Protein AF-A0A5C6W5E7-F1 (afdb_monomer_lite)

Organism: NCBI:txid152268

Structure (mmCIF, N/CA/C/O backbone):
data_AF-A0A5C6W5E7-F1
#
_entry.id   AF-A0A5C6W5E7-F1
#
loop_
_atom_site.group_PDB
_atom_site.id
_atom_site.type_symbol
_atom_site.label_atom_id
_atom_site.label_alt_id
_atom_site.label_comp_i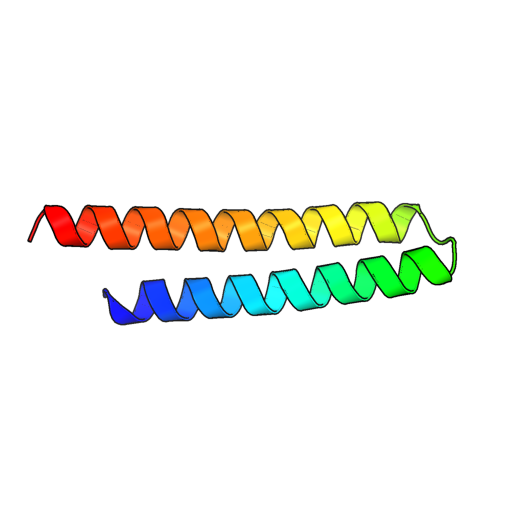d
_atom_site.label_asym_id
_atom_site.label_entity_id
_atom_site.label_seq_id
_atom_site.pdbx_PDB_ins_code
_atom_site.Cartn_x
_atom_site.Cartn_y
_atom_site.Cartn_z
_atom_site.occupancy
_atom_site.B_iso_or_equiv
_atom_site.auth_seq_id
_atom_site.auth_comp_id
_atom_site.auth_asym_id
_atom_site.auth_atom_id
_atom_site.pdbx_PDB_model_num
ATOM 1 N N . MET A 1 1 ? -1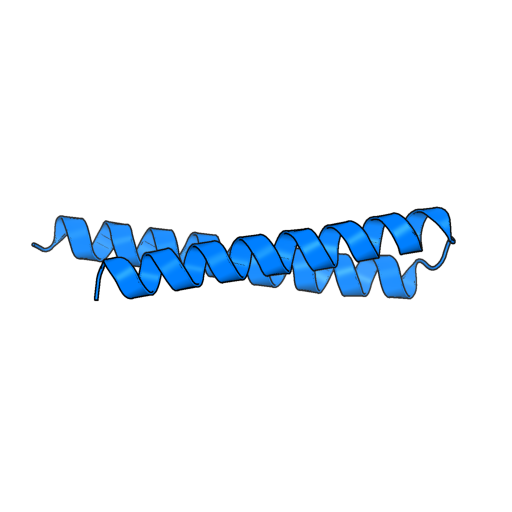2.427 -3.919 20.945 1.00 59.38 1 MET A N 1
ATOM 2 C CA . MET A 1 1 ? -12.458 -3.746 19.467 1.00 59.38 1 MET A CA 1
ATOM 3 C C . MET A 1 1 ? -11.794 -2.457 18.978 1.00 59.38 1 MET A C 1
ATOM 5 O O . MET A 1 1 ? -11.130 -2.536 17.953 1.00 59.38 1 MET A O 1
ATOM 9 N N . LYS A 1 2 ? -11.904 -1.318 19.689 1.00 60.97 2 LYS A N 1
ATOM 10 C CA . LYS A 1 2 ? -11.300 -0.022 19.295 1.00 60.97 2 LYS A CA 1
ATOM 11 C C . LYS A 1 2 ? -9.793 -0.108 18.952 1.00 60.97 2 LYS A C 1
ATOM 13 O O . LYS A 1 2 ? -9.408 0.328 17.873 1.00 60.97 2 LYS A O 1
ATOM 18 N N . ASN A 1 3 ? -8.974 -0.785 19.770 1.00 73.19 3 ASN A N 1
ATOM 19 C CA . ASN A 1 3 ? -7.542 -0.971 19.461 1.00 73.19 3 ASN A CA 1
ATOM 20 C C . ASN A 1 3 ? -7.271 -1.849 18.233 1.00 73.19 3 ASN A C 1
ATOM 22 O O . ASN A 1 3 ? -6.295 -1.613 17.534 1.00 73.19 3 ASN A O 1
ATOM 26 N N . LYS A 1 4 ? -8.118 -2.847 17.943 1.00 84.50 4 LYS A N 1
ATOM 27 C CA . LYS A 1 4 ? -7.888 -3.756 16.807 1.00 84.50 4 LYS A CA 1
ATOM 28 C C . LYS A 1 4 ? -8.033 -3.016 15.474 1.00 84.50 4 LYS A C 1
ATOM 30 O O . LYS A 1 4 ? -7.168 -3.153 14.623 1.00 84.50 4 LYS A O 1
ATOM 35 N N . LEU A 1 5 ? -9.077 -2.191 15.321 1.00 87.56 5 LEU A N 1
ATOM 36 C CA . LEU A 1 5 ? -9.285 -1.380 14.109 1.00 87.56 5 LEU A CA 1
ATOM 37 C C . LEU A 1 5 ? -8.148 -0.380 13.887 1.00 87.56 5 LEU A C 1
ATOM 39 O O . LEU A 1 5 ? -7.685 -0.211 12.765 1.00 87.56 5 LEU A O 1
ATOM 43 N N . PHE A 1 6 ? -7.669 0.243 14.966 1.00 88.44 6 PHE A N 1
ATOM 44 C CA . PHE A 1 6 ? -6.532 1.155 14.900 1.00 88.44 6 PHE A CA 1
ATOM 45 C C . PHE A 1 6 ? -5.244 0.443 14.462 1.00 88.44 6 PHE A C 1
ATOM 47 O O . PHE A 1 6 ? -4.565 0.924 13.561 1.00 88.44 6 PHE A O 1
ATOM 54 N N . ILE A 1 7 ? -4.954 -0.735 15.027 1.00 93.00 7 ILE A N 1
ATOM 55 C CA . ILE A 1 7 ? -3.802 -1.557 14.626 1.00 93.00 7 ILE A CA 1
ATOM 56 C C . ILE A 1 7 ? -3.909 -1.962 13.149 1.00 93.00 7 ILE A C 1
ATOM 58 O O . ILE A 1 7 ? -2.947 -1.789 12.409 1.00 93.00 7 ILE A O 1
ATOM 62 N N . PHE A 1 8 ? -5.072 -2.440 12.691 1.00 93.88 8 PHE A N 1
ATOM 63 C CA . PHE A 1 8 ? -5.269 -2.794 11.279 1.00 93.88 8 PHE A CA 1
ATOM 64 C C . PHE A 1 8 ? -5.109 -1.595 10.340 1.00 93.88 8 PHE A C 1
ATOM 66 O O . PHE A 1 8 ? -4.527 -1.744 9.269 1.00 93.88 8 PHE A O 1
ATOM 73 N N . SER A 1 9 ? -5.571 -0.409 10.745 1.00 94.50 9 SER A N 1
ATOM 74 C CA . SER A 1 9 ? -5.376 0.815 9.966 1.00 94.50 9 SER A CA 1
ATOM 75 C C . SER A 1 9 ? -3.891 1.173 9.838 1.00 94.50 9 SER A C 1
ATOM 77 O O . SER A 1 9 ? -3.434 1.448 8.733 1.00 94.50 9 SER A O 1
ATOM 79 N N . ILE A 1 10 ? -3.107 1.069 10.919 1.00 96.19 10 ILE A N 1
ATOM 80 C CA . ILE A 1 10 ? -1.649 1.282 10.867 1.00 96.19 10 ILE A CA 1
ATOM 81 C C . ILE A 1 10 ? -0.978 0.264 9.942 1.00 96.19 10 ILE A C 1
ATOM 83 O O . ILE A 1 10 ? -0.154 0.642 9.115 1.00 96.19 10 ILE A O 1
ATOM 87 N N . VAL A 1 11 ? -1.335 -1.018 10.049 1.00 97.19 11 VAL A N 1
ATOM 88 C CA . VAL A 1 11 ? -0.781 -2.063 9.174 1.00 97.19 11 VAL A CA 1
ATOM 89 C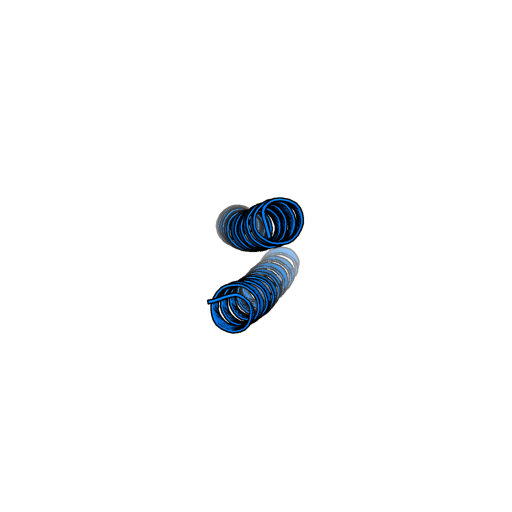 C . VAL A 1 11 ? -1.091 -1.764 7.705 1.00 97.19 11 VAL A C 1
ATOM 91 O O . VAL A 1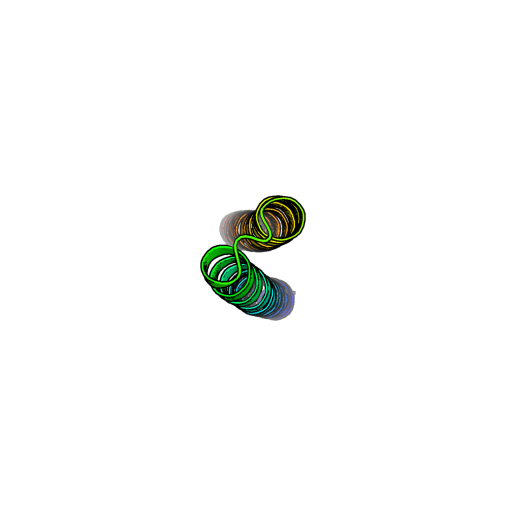 11 ? -0.198 -1.857 6.869 1.00 97.19 11 VAL A O 1
ATOM 94 N N . ALA A 1 12 ? -2.315 -1.339 7.387 1.00 97.25 12 ALA A N 1
ATOM 95 C CA . ALA A 1 12 ? -2.689 -0.953 6.029 1.00 97.25 12 ALA A CA 1
ATOM 96 C C . ALA A 1 12 ? -1.888 0.265 5.521 1.00 97.25 12 ALA A C 1
ATOM 98 O O . ALA A 1 12 ? -1.440 0.257 4.377 1.00 97.25 12 ALA A O 1
ATOM 99 N N . ILE A 1 13 ? -1.617 1.265 6.371 1.00 98.06 13 ILE A N 1
ATOM 100 C CA . ILE A 1 13 ? -0.733 2.395 6.023 1.00 98.06 13 ILE A CA 1
ATOM 101 C C . ILE A 1 13 ? 0.679 1.903 5.705 1.00 98.06 13 ILE A C 1
ATOM 103 O O . ILE A 1 13 ? 1.246 2.288 4.686 1.00 98.06 13 ILE A O 1
ATOM 107 N N . LEU A 1 14 ? 1.244 1.034 6.546 1.00 98.25 14 LEU A N 1
ATOM 108 C CA . LEU A 1 14 ? 2.586 0.493 6.323 1.00 98.25 14 LEU A CA 1
ATOM 109 C C . LEU A 1 14 ? 2.669 -0.264 4.993 1.00 98.25 14 LEU A C 1
ATOM 111 O O . LEU A 1 14 ? 3.615 -0.066 4.236 1.00 98.25 14 LEU A O 1
ATOM 115 N N . ILE A 1 15 ? 1.655 -1.071 4.669 1.00 98.00 15 ILE A N 1
ATOM 116 C CA . ILE A 1 15 ? 1.583 -1.781 3.386 1.00 98.00 15 ILE A CA 1
ATOM 117 C C . ILE A 1 15 ? 1.477 -0.788 2.218 1.00 98.00 15 ILE A C 1
ATOM 119 O O . ILE A 1 15 ? 2.178 -0.941 1.219 1.00 98.00 15 ILE A O 1
ATOM 123 N N . SER A 1 16 ? 0.658 0.260 2.347 1.00 98.44 16 SER A N 1
ATOM 124 C CA . SER A 1 16 ? 0.539 1.312 1.331 1.00 98.44 16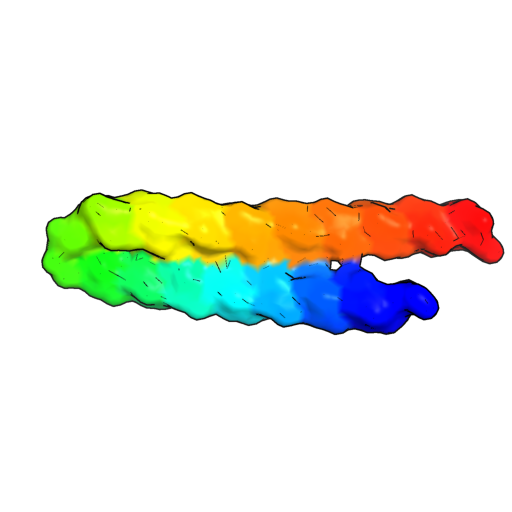 SER A CA 1
ATOM 125 C C . SER A 1 16 ? 1.880 1.997 1.042 1.00 98.44 16 SER A C 1
ATOM 127 O O . SER A 1 16 ? 2.233 2.178 -0.126 1.00 98.44 16 SER A O 1
ATOM 129 N N . ILE A 1 17 ? 2.664 2.300 2.084 1.00 98.50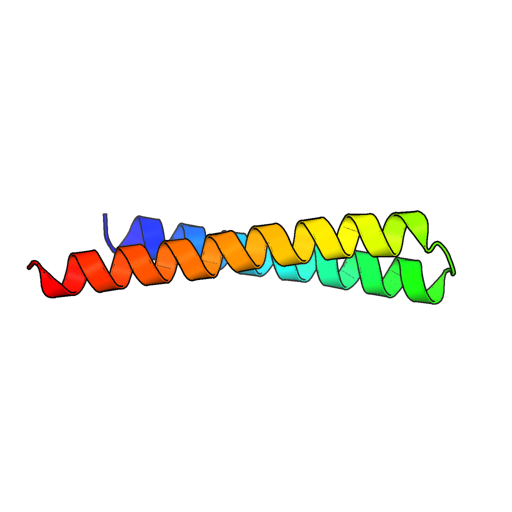 17 ILE A N 1
ATOM 130 C CA . ILE A 1 17 ? 4.006 2.886 1.956 1.00 98.50 17 ILE A CA 1
ATOM 131 C C . ILE A 1 17 ? 4.964 1.925 1.245 1.00 98.50 17 ILE A C 1
ATOM 133 O O . ILE A 1 17 ? 5.739 2.365 0.395 1.00 98.50 17 ILE A O 1
ATOM 137 N N . VAL A 1 18 ? 4.908 0.622 1.548 1.00 98.50 18 VAL A N 1
ATOM 138 C CA . VAL A 1 18 ? 5.739 -0.390 0.872 1.00 98.50 18 VAL A CA 1
ATOM 139 C C . VAL A 1 18 ? 5.454 -0.399 -0.628 1.00 98.50 18 VAL A C 1
ATOM 141 O O . VAL A 1 18 ? 6.380 -0.240 -1.420 1.00 98.50 18 VAL A O 1
ATOM 144 N N . PHE A 1 19 ? 4.186 -0.491 -1.030 1.00 98.50 19 PHE A N 1
ATOM 145 C CA . PHE A 1 19 ? 3.814 -0.469 -2.446 1.00 98.50 19 PHE A CA 1
ATOM 146 C C . PHE A 1 19 ? 4.148 0.864 -3.127 1.00 98.50 19 PHE A C 1
ATOM 148 O O . PHE A 1 19 ? 4.634 0.864 -4.254 1.00 98.50 19 PHE A O 1
ATOM 155 N N . GLY A 1 20 ? 3.972 1.998 -2.442 1.00 98.31 20 GLY A N 1
ATOM 156 C CA . GLY A 1 20 ? 4.387 3.305 -2.961 1.00 98.31 20 GLY A CA 1
ATOM 157 C C . GLY A 1 20 ? 5.903 3.397 -3.176 1.00 98.31 20 GLY A C 1
ATOM 158 O O . GLY A 1 20 ? 6.361 3.943 -4.178 1.00 98.31 20 GLY A O 1
ATOM 159 N N . SER A 1 21 ? 6.688 2.795 -2.280 1.00 98.19 21 SER A N 1
ATOM 160 C CA . SER A 1 21 ? 8.148 2.719 -2.407 1.00 98.19 21 SER A CA 1
ATOM 161 C C . SER A 1 21 ? 8.573 1.823 -3.573 1.00 98.19 21 SER A C 1
ATOM 163 O O . SER A 1 21 ? 9.489 2.180 -4.312 1.00 98.19 21 SER A O 1
ATOM 165 N N . ILE A 1 22 ? 7.893 0.688 -3.773 1.00 98.44 22 ILE A N 1
ATOM 166 C CA . ILE A 1 22 ? 8.118 -0.190 -4.931 1.00 98.44 22 ILE A CA 1
ATOM 167 C C . ILE A 1 22 ? 7.768 0.555 -6.223 1.00 98.44 22 ILE A C 1
ATOM 169 O O . ILE A 1 22 ? 8.574 0.564 -7.148 1.00 98.44 22 ILE A O 1
ATOM 173 N N . ALA A 1 23 ? 6.627 1.248 -6.273 1.00 98.56 23 ALA A N 1
ATOM 174 C CA . ALA A 1 23 ? 6.238 2.048 -7.432 1.00 98.56 23 ALA A CA 1
ATOM 175 C C . ALA A 1 23 ? 7.294 3.106 -7.785 1.00 98.56 23 ALA A C 1
ATOM 177 O O . ALA A 1 23 ? 7.612 3.281 -8.956 1.00 98.56 23 ALA A O 1
ATOM 178 N N . TYR A 1 24 ? 7.888 3.769 -6.789 1.00 98.38 24 TYR A N 1
ATOM 179 C CA . TYR A 1 24 ? 8.975 4.720 -7.027 1.00 98.38 24 TYR A CA 1
ATOM 180 C C . TYR A 1 24 ? 10.224 4.052 -7.623 1.00 98.38 24 TYR A C 1
ATOM 182 O O . TYR A 1 24 ? 10.806 4.574 -8.571 1.00 98.38 24 TYR A O 1
ATOM 190 N N . GLN A 1 25 ? 10.625 2.882 -7.115 1.00 98.44 25 GLN A N 1
ATOM 191 C CA . GLN A 1 25 ? 11.753 2.133 -7.684 1.00 98.44 25 GLN A CA 1
ATOM 192 C C . GLN A 1 25 ? 11.484 1.726 -9.140 1.00 98.44 25 GLN A C 1
ATOM 194 O O . GLN A 1 25 ? 12.366 1.863 -9.984 1.00 98.44 25 GLN A O 1
ATOM 199 N N . GLN A 1 26 ? 10.261 1.286 -9.446 1.00 98.38 26 GLN A N 1
ATOM 200 C CA . GLN A 1 26 ? 9.855 0.911 -10.804 1.00 98.38 26 GLN A CA 1
ATOM 201 C C . GLN A 1 26 ? 9.759 2.121 -11.740 1.00 98.38 26 GLN A C 1
ATOM 203 O O . GLN A 1 26 ? 10.071 2.002 -12.921 1.00 98.38 26 GLN A O 1
ATOM 208 N N . LEU A 1 27 ? 9.404 3.296 -11.210 1.00 98.12 27 LEU A N 1
ATOM 209 C CA . LEU A 1 27 ? 9.398 4.550 -11.960 1.00 98.12 27 LEU A CA 1
ATOM 210 C C . LEU A 1 27 ? 10.815 4.929 -12.396 1.00 98.12 27 LEU A C 1
ATOM 212 O O . LEU A 1 27 ? 11.025 5.283 -13.550 1.00 98.12 27 LEU A O 1
ATOM 216 N N . VAL A 1 28 ? 11.791 4.808 -11.491 1.00 98.25 28 VAL A N 1
ATOM 217 C CA . VAL A 1 28 ? 13.214 5.029 -11.806 1.00 98.25 28 VAL A CA 1
ATOM 218 C C . VAL A 1 28 ? 13.734 3.999 -12.817 1.00 98.25 28 VAL A C 1
ATOM 220 O O . VAL A 1 28 ? 14.606 4.322 -13.617 1.00 98.25 28 VAL A O 1
ATOM 223 N N . ALA A 1 29 ? 13.195 2.779 -12.804 1.00 98.06 29 ALA A N 1
ATOM 224 C CA . ALA A 1 29 ? 13.522 1.719 -13.758 1.00 98.06 29 ALA A CA 1
ATOM 225 C C . ALA A 1 29 ? 12.724 1.790 -15.080 1.00 98.06 29 ALA A C 1
ATOM 227 O O . ALA A 1 29 ? 12.830 0.869 -15.887 1.00 98.06 29 ALA A O 1
ATOM 228 N N . GLU A 1 30 ? 11.915 2.837 -15.291 1.00 97.75 30 GLU A N 1
ATOM 229 C CA . GLU A 1 30 ? 11.045 3.036 -16.467 1.00 97.75 30 GLU A CA 1
ATOM 230 C C . GLU A 1 30 ? 10.052 1.881 -16.738 1.00 97.75 30 GLU A C 1
ATOM 232 O O . GLU A 1 30 ? 9.517 1.736 -17.838 1.00 97.75 30 GLU A O 1
ATOM 237 N N . ASN A 1 31 ? 9.743 1.071 -15.721 1.00 97.94 31 ASN A N 1
ATOM 238 C CA . ASN A 1 31 ? 8.822 -0.059 -15.823 1.00 97.94 31 ASN A CA 1
ATOM 239 C C . ASN A 1 31 ? 7.390 0.359 -15.457 1.00 97.94 31 ASN A C 1
ATOM 241 O O . ASN A 1 31 ? 6.895 0.109 -14.355 1.00 97.94 31 ASN A O 1
ATOM 245 N N . MET A 1 32 ? 6.732 1.047 -16.388 1.00 97.50 32 MET A N 1
ATOM 246 C CA . MET A 1 32 ? 5.471 1.746 -16.122 1.00 97.50 32 MET A CA 1
ATOM 247 C C . MET A 1 32 ? 4.289 0.828 -15.781 1.00 97.50 32 MET A C 1
ATOM 249 O O . MET A 1 32 ? 3.445 1.222 -14.976 1.00 97.50 32 MET A O 1
ATOM 253 N N . ASP A 1 33 ? 4.233 -0.394 -16.315 1.00 98.12 33 ASP A N 1
ATOM 254 C CA . ASP A 1 33 ? 3.172 -1.356 -15.977 1.00 98.12 33 ASP A CA 1
ATOM 255 C C . ASP A 1 33 ? 3.203 -1.695 -14.481 1.00 98.12 33 ASP A C 1
ATOM 257 O O . ASP A 1 33 ? 2.184 -1.634 -13.784 1.00 98.12 33 ASP A O 1
ATOM 261 N N . GLU A 1 34 ? 4.404 -1.954 -13.960 1.00 97.75 34 GLU A N 1
ATOM 262 C CA . GLU A 1 34 ? 4.615 -2.189 -12.536 1.00 97.75 34 GLU A CA 1
ATOM 263 C C . GLU A 1 34 ? 4.374 -0.921 -11.709 1.00 97.75 34 GLU A C 1
ATOM 265 O O . GLU A 1 34 ? 3.814 -1.005 -10.615 1.00 97.75 34 GLU A O 1
ATOM 270 N N . VAL A 1 35 ? 4.720 0.271 -12.209 1.00 98.62 35 VAL A N 1
ATOM 271 C CA . VAL A 1 35 ? 4.394 1.537 -11.523 1.00 98.62 35 VAL A CA 1
ATOM 272 C C . VAL A 1 35 ? 2.892 1.645 -11.275 1.00 98.62 35 VAL A C 1
ATOM 274 O O . VAL A 1 35 ? 2.474 1.860 -10.135 1.00 98.62 35 VAL A O 1
ATOM 277 N N . TYR A 1 36 ? 2.072 1.469 -12.313 1.00 98.25 36 TYR A N 1
ATOM 278 C CA . TYR A 1 36 ? 0.620 1.596 -12.187 1.00 98.25 36 TYR A CA 1
ATOM 279 C C . TYR A 1 36 ? 0.026 0.526 -11.274 1.00 98.25 36 TYR A C 1
ATOM 281 O O . TYR A 1 36 ? -0.824 0.842 -10.436 1.00 98.25 36 TYR A O 1
ATOM 289 N N . LEU A 1 37 ? 0.505 -0.716 -11.377 1.00 98.44 37 LEU A N 1
ATOM 290 C CA . LEU A 1 37 ? 0.057 -1.808 -10.519 1.00 98.44 37 LEU A CA 1
ATOM 291 C C . LEU A 1 37 ? 0.358 -1.527 -9.038 1.00 98.44 37 LEU A C 1
ATOM 293 O O . LEU A 1 37 ? -0.521 -1.642 -8.181 1.00 98.44 37 LEU A O 1
ATOM 297 N N . ASN A 1 38 ? 1.584 -1.104 -8.730 1.00 98.50 38 ASN A N 1
ATOM 298 C CA . ASN A 1 38 ? 2.003 -0.833 -7.357 1.00 98.50 38 ASN A CA 1
ATOM 299 C C . ASN A 1 38 ? 1.342 0.442 -6.794 1.00 98.50 38 ASN A C 1
ATOM 301 O O . ASN A 1 38 ? 0.967 0.460 -5.621 1.00 98.50 38 ASN A O 1
ATOM 305 N N . ILE A 1 39 ? 1.092 1.475 -7.610 1.00 98.31 39 ILE A N 1
ATOM 306 C CA . ILE A 1 39 ? 0.286 2.644 -7.204 1.00 98.31 39 ILE A CA 1
ATOM 307 C C . ILE A 1 39 ? -1.158 2.238 -6.886 1.00 98.31 39 ILE A C 1
ATOM 309 O O . ILE A 1 39 ? -1.720 2.710 -5.892 1.00 98.31 39 ILE A O 1
ATOM 313 N N . ALA A 1 40 ? -1.760 1.351 -7.684 1.00 98.38 40 ALA A N 1
ATOM 314 C CA . ALA A 1 40 ? -3.113 0.863 -7.436 1.00 98.38 40 ALA A CA 1
ATOM 315 C C . ALA A 1 40 ? -3.199 0.122 -6.092 1.00 98.38 40 ALA A C 1
ATOM 317 O O . ALA A 1 40 ? -4.075 0.428 -5.279 1.00 98.38 40 ALA A O 1
ATOM 318 N N . TYR A 1 41 ? -2.251 -0.778 -5.803 1.00 98.12 41 TYR A N 1
ATOM 319 C CA . TYR A 1 41 ? -2.178 -1.444 -4.499 1.00 98.12 41 TYR A CA 1
ATOM 320 C C . TYR A 1 41 ? -1.913 -0.460 -3.358 1.00 98.12 41 TYR A C 1
ATOM 322 O O . TYR A 1 41 ? -2.602 -0.509 -2.338 1.00 98.12 41 TYR A O 1
ATOM 330 N N . SER A 1 42 ? -0.975 0.474 -3.528 1.00 98.38 42 SER A N 1
ATOM 331 C CA . SER A 1 42 ? -0.692 1.508 -2.528 1.00 98.38 42 SER A CA 1
ATOM 332 C C . SER A 1 42 ? -1.951 2.300 -2.164 1.00 98.38 42 SER A C 1
ATOM 334 O O . SER A 1 42 ? -2.270 2.456 -0.980 1.00 98.38 42 SER A O 1
ATOM 336 N N . THR A 1 43 ? -2.713 2.722 -3.174 1.00 98.31 43 THR A N 1
ATOM 337 C CA . THR A 1 43 ? -3.961 3.472 -2.997 1.00 98.31 43 THR A CA 1
ATOM 338 C C . THR A 1 43 ? -5.034 2.620 -2.326 1.00 98.31 43 THR A C 1
ATOM 340 O O . THR A 1 43 ? -5.671 3.084 -1.385 1.00 98.31 43 THR A O 1
ATOM 343 N N . LEU A 1 44 ? -5.192 1.356 -2.735 1.00 98.38 44 LEU A N 1
ATOM 344 C CA . LEU A 1 44 ? -6.154 0.424 -2.142 1.00 98.38 44 LEU A CA 1
ATOM 345 C C . LEU A 1 44 ? -5.949 0.284 -0.627 1.00 98.38 44 LEU A C 1
ATOM 347 O O . LEU A 1 44 ? -6.897 0.434 0.146 1.00 98.38 44 LEU A O 1
ATOM 351 N N . PHE A 1 45 ? -4.716 0.032 -0.186 1.00 98.12 45 PHE A N 1
ATOM 352 C CA . PHE A 1 45 ? -4.426 -0.126 1.241 1.00 98.12 45 PHE A CA 1
ATOM 353 C C . PHE A 1 45 ? -4.593 1.182 2.022 1.00 98.12 45 PHE A C 1
ATOM 355 O O . PHE A 1 45 ? -5.074 1.160 3.158 1.00 98.12 45 PHE A O 1
ATOM 362 N N . LEU A 1 46 ? -4.289 2.327 1.408 1.00 97.94 46 LEU A N 1
ATOM 363 C CA . LEU A 1 46 ? -4.561 3.624 2.022 1.00 97.94 46 LEU A CA 1
ATOM 364 C C . LEU A 1 46 ? -6.070 3.862 2.187 1.00 97.94 46 LEU A C 1
ATOM 366 O O . LEU A 1 46 ? -6.515 4.267 3.261 1.00 97.94 46 LEU A O 1
ATOM 370 N N . SER A 1 47 ? -6.878 3.540 1.172 1.00 98.06 47 SER A N 1
ATOM 371 C CA . SER A 1 47 ? -8.341 3.617 1.253 1.00 98.06 47 SER A CA 1
ATOM 372 C C . SER A 1 47 ? -8.904 2.712 2.352 1.00 98.06 47 SER A C 1
ATOM 374 O O . SER A 1 47 ? -9.780 3.140 3.103 1.00 98.06 47 SER A O 1
ATOM 376 N N . VAL A 1 48 ? -8.366 1.496 2.511 1.00 97.19 48 VAL A N 1
ATOM 377 C CA . VAL A 1 48 ? -8.729 0.596 3.619 1.00 97.19 48 VAL A CA 1
ATOM 378 C C . VAL A 1 48 ? -8.404 1.230 4.974 1.00 97.19 48 VAL A C 1
ATOM 380 O O . VAL A 1 48 ? -9.239 1.196 5.876 1.00 97.19 48 VAL A O 1
ATOM 383 N N . SER A 1 49 ? -7.225 1.838 5.134 1.00 96.81 49 SER A N 1
ATOM 384 C CA . SER A 1 49 ? -6.850 2.532 6.374 1.00 96.81 49 SER A CA 1
ATOM 385 C C . SER A 1 49 ? -7.818 3.669 6.723 1.00 96.81 49 SER A C 1
ATOM 387 O O . SER A 1 49 ? -8.294 3.734 7.864 1.00 96.81 49 SER A O 1
ATOM 389 N N . ILE A 1 50 ? -8.148 4.517 5.742 1.00 96.19 50 ILE A N 1
ATOM 390 C CA . ILE A 1 50 ? -9.082 5.641 5.903 1.00 96.19 50 ILE A CA 1
ATOM 391 C C . ILE A 1 50 ? -10.468 5.122 6.291 1.00 96.19 50 ILE A C 1
ATOM 393 O O . ILE A 1 50 ? -11.072 5.621 7.240 1.00 96.19 50 ILE A O 1
ATOM 397 N N . TYR A 1 51 ? -10.948 4.074 5.618 1.00 95.81 51 TYR A N 1
ATOM 398 C CA . TYR A 1 51 ? -12.222 3.440 5.946 1.00 95.81 51 TYR A CA 1
ATOM 399 C C . TYR A 1 51 ? -12.237 2.880 7.376 1.00 95.81 51 TYR A C 1
ATOM 401 O O . TYR A 1 51 ? -13.181 3.107 8.131 1.00 95.81 51 TYR A O 1
ATOM 409 N N . LEU A 1 52 ? -11.171 2.195 7.798 1.00 94.31 52 LEU A N 1
ATOM 410 C CA . LEU A 1 52 ? -11.067 1.662 9.159 1.00 94.31 52 LEU A CA 1
ATOM 411 C C . LEU A 1 52 ? -11.036 2.767 10.223 1.00 94.31 52 LEU A C 1
ATOM 413 O O . LEU A 1 52 ? -11.590 2.574 11.309 1.00 94.31 52 LEU A O 1
ATOM 417 N N . TRP A 1 53 ? -10.414 3.914 9.937 1.00 91.75 53 TRP A N 1
ATOM 418 C CA . TRP A 1 53 ? -10.479 5.082 10.817 1.00 91.75 53 TRP A CA 1
ATOM 419 C C . TRP A 1 53 ? -11.882 5.672 10.886 1.00 91.75 53 TRP A C 1
ATOM 421 O O . TRP A 1 53 ? -12.367 5.894 11.993 1.00 91.75 53 TRP A O 1
ATOM 431 N N . HIS A 1 54 ? -12.562 5.822 9.751 1.00 92.75 54 HIS A N 1
ATOM 432 C CA . HIS A 1 54 ? -13.949 6.277 9.716 1.00 92.75 54 HIS A CA 1
ATOM 433 C C . HIS A 1 54 ? -14.863 5.385 10.575 1.00 92.75 54 HIS A C 1
ATOM 435 O O . HIS A 1 54 ? -15.527 5.880 11.483 1.00 92.75 54 HIS A O 1
ATOM 441 N N . VAL A 1 55 ? -14.793 4.059 10.406 1.00 91.69 55 VAL A N 1
ATOM 442 C CA . VAL A 1 55 ? -15.557 3.094 11.221 1.00 91.69 55 VAL A CA 1
ATOM 443 C C . VAL A 1 55 ? -15.194 3.178 12.710 1.00 91.69 55 VAL A C 1
ATOM 445 O O . VAL A 1 55 ? -16.048 2.992 13.580 1.00 91.69 55 VAL A O 1
ATOM 448 N N . LYS A 1 56 ? -13.919 3.418 13.043 1.00 89.12 56 LYS A N 1
ATOM 449 C CA . LYS A 1 56 ? -13.483 3.593 14.438 1.00 89.12 56 LYS A CA 1
ATOM 450 C C . LYS A 1 56 ? -14.130 4.835 15.056 1.00 89.12 56 LYS A C 1
ATOM 452 O O . LYS A 1 56 ? -14.553 4.756 16.209 1.00 89.12 56 LYS A O 1
ATOM 457 N N . ASP A 1 57 ? -14.191 5.936 14.312 1.00 88.06 57 ASP A N 1
ATOM 458 C CA . ASP A 1 57 ? -14.741 7.212 14.772 1.00 88.06 57 ASP A CA 1
ATOM 459 C C . ASP A 1 57 ? -16.268 7.151 14.915 1.00 88.06 57 ASP A C 1
ATOM 461 O O . ASP A 1 57 ? -16.803 7.628 15.914 1.00 88.06 57 ASP A O 1
ATOM 465 N N . GLU A 1 58 ? -16.978 6.488 13.998 1.00 88.81 58 GLU A N 1
ATOM 466 C CA . GLU A 1 58 ? -18.421 6.234 14.142 1.00 88.81 58 GLU A CA 1
ATOM 467 C C . GLU A 1 58 ? -18.726 5.430 15.412 1.00 88.81 58 GLU A C 1
ATOM 469 O O . GLU A 1 58 ? -19.519 5.852 16.250 1.00 88.81 58 GLU A O 1
ATOM 474 N N . LYS A 1 59 ? -17.977 4.348 15.659 1.00 84.50 59 LYS A N 1
ATOM 475 C CA . LYS A 1 59 ? -18.106 3.547 16.892 1.00 84.50 59 LYS A CA 1
ATOM 476 C C . LYS A 1 59 ? -17.696 4.280 18.173 1.00 84.50 59 LYS A C 1
ATOM 478 O O . LYS A 1 59 ? -17.869 3.738 19.266 1.00 84.50 59 LYS A O 1
ATOM 483 N N . GLN A 1 60 ? -17.052 5.442 18.075 1.00 79.00 60 GLN A N 1
ATOM 484 C CA . GLN A 1 60 ? -16.774 6.294 19.230 1.00 79.00 60 GLN A CA 1
ATOM 485 C C . GLN A 1 60 ? -17.917 7.261 19.533 1.00 79.00 60 GLN A C 1
ATOM 487 O O . GLN A 1 60 ? -18.033 7.641 20.689 1.00 79.00 60 GLN A O 1
ATOM 492 N N . LYS A 1 61 ? -18.738 7.632 18.544 1.00 78.62 61 LYS A N 1
ATOM 493 C CA . LYS A 1 61 ? -19.887 8.533 18.721 1.00 78.62 61 LYS A CA 1
ATOM 494 C C . LYS A 1 61 ? -21.108 7.834 19.325 1.00 78.62 61 LYS A C 1
ATOM 496 O O . LYS A 1 61 ? -21.861 8.473 20.047 1.00 78.62 61 LYS A O 1
ATOM 501 N N . ASP A 1 62 ? -21.264 6.537 19.065 1.00 61.84 62 ASP A N 1
ATOM 502 C CA . ASP A 1 62 ? -22.388 5.720 19.555 1.00 61.84 62 ASP A CA 1
ATOM 503 C C . ASP A 1 62 ? -22.172 5.122 20.966 1.00 61.84 62 ASP A C 1
ATOM 505 O O . ASP A 1 62 ? -22.902 4.217 21.375 1.00 61.84 62 ASP A O 1
ATOM 509 N N . SER A 1 63 ? -21.146 5.562 21.706 1.00 51.47 63 SER A N 1
ATOM 510 C CA . SER A 1 63 ? -20.761 5.024 23.023 1.00 51.47 63 SER A CA 1
ATOM 511 C C . SER A 1 63 ? -20.501 6.127 24.029 1.00 51.47 63 SER A C 1
ATOM 513 O O . SER A 1 63 ? -20.626 5.784 25.224 1.00 51.47 63 SER A O 1
#

Foldseek 3Di:
DLVVLLVLLVVLQVQLVVLCVQLVVCVVVVVVVSNVVSNVSSVVSNVSSVVSVVVSVVVVVVD

InterPro domains:
  IPR035403 Uncharacterized protein YmpT-like [PF17431] (1-60)

Secondary structure (DSSP, 8-state):
-HHHHHHHHHHHHHHHHHHHHHHHHHHHTT-HHHHHHHHHHHHHHHHHHHHHHHHHHHHHHT-

Sequence (63 aa):
MKNKLFIFSIVAILISIVFGSIAYQQLVAENMDEVYLNIAYSTLFLSVSIYLWHVKDEKQKDS

Radius of gyration: 14.67 Å; chains: 1; bounding box: 36×12×40 Å

pLDDT: mean 92.73, std 10.51, range [51.47, 98.62]